Protein AF-A0A920VBF0-F1 (afdb_monomer_lite)

pLDDT: mean 88.06, std 12.37, range [52.44, 97.81]

Foldseek 3Di:
DDPVLVVQLVVQCVVLVHSLVSCCVSPLVPDDLVCQVVVQVVCCVVPVDGSPPSNDDDDRDD

Radius of gyration: 11.06 Å; chains: 1; bounding box: 22×28×25 Å

Sequence (62 aa):
MSPRTVLNWAENAEIFGDIGFGFRVTFLNKCDELERPII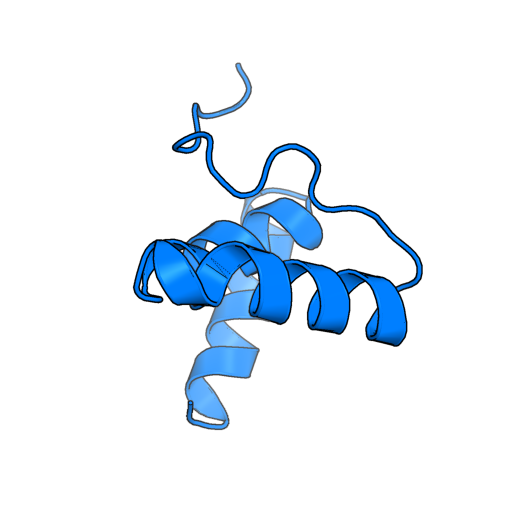AEYYQRCMGDDLGDASKGITLPK

Secondary structure (DSSP, 8-state):
--HHHHHHHHHHHHHHT-HHHHHHHHTGGGS-TTTHHHHHHHHHHHHS---S-TTSPPPPP-

Structure (mmCIF, N/CA/C/O backbone):
data_AF-A0A920VBF0-F1
#
_entry.id   AF-A0A920VBF0-F1
#
loop_
_atom_site.group_PDB
_atom_site.id
_atom_site.type_symbol
_atom_site.label_atom_id
_atom_site.label_alt_id
_atom_site.label_comp_id
_atom_site.label_asym_id
_atom_site.label_entity_id
_atom_site.label_seq_id
_atom_site.pdbx_PDB_ins_code
_atom_site.Cartn_x
_atom_site.Cartn_y
_atom_site.Cartn_z
_atom_site.occupancy
_atom_site.B_iso_or_equiv
_atom_site.auth_seq_id
_atom_site.auth_comp_id
_atom_site.auth_asym_id
_atom_site.auth_atom_id
_atom_site.pdbx_PDB_model_num
ATOM 1 N N . MET A 1 1 ? 10.219 -4.888 4.297 1.00 78.38 1 MET A N 1
ATOM 2 C CA . MET A 1 1 ? 9.141 -4.220 5.070 1.00 78.38 1 MET A CA 1
ATOM 3 C C . MET A 1 1 ? 9.167 -4.741 6.504 1.00 78.38 1 MET A C 1
ATOM 5 O O . MET A 1 1 ? 9.552 -5.887 6.686 1.00 78.38 1 MET A O 1
ATOM 9 N N . SER A 1 2 ? 8.809 -3.931 7.509 1.00 91.31 2 SER A N 1
ATOM 10 C CA . SER A 1 2 ? 8.806 -4.342 8.930 1.00 91.31 2 SER A CA 1
ATOM 11 C C . SER A 1 2 ? 7.376 -4.415 9.487 1.00 91.31 2 SER A C 1
ATOM 13 O O . SER A 1 2 ? 6.507 -3.748 8.925 1.00 91.31 2 SER A O 1
ATOM 15 N N . PRO A 1 3 ? 7.116 -5.114 10.611 1.00 92.75 3 PRO A N 1
ATOM 16 C CA . PRO A 1 3 ? 5.797 -5.108 11.258 1.00 92.75 3 PRO A CA 1
ATOM 17 C C . PRO A 1 3 ? 5.273 -3.697 11.567 1.00 92.75 3 PRO A C 1
ATOM 19 O O . PRO A 1 3 ? 4.088 -3.425 11.418 1.00 92.75 3 PRO A O 1
ATOM 22 N N . ARG A 1 4 ? 6.169 -2.753 11.893 1.00 94.38 4 ARG A N 1
ATOM 23 C CA . ARG A 1 4 ? 5.822 -1.335 12.087 1.00 94.38 4 ARG A CA 1
ATOM 24 C C . ARG A 1 4 ? 5.220 -0.703 10.831 1.00 94.38 4 ARG A C 1
ATOM 26 O O . ARG A 1 4 ? 4.335 0.130 10.918 1.00 94.38 4 ARG A O 1
ATOM 33 N N . THR A 1 5 ? 5.679 -1.109 9.652 1.00 94.62 5 THR A N 1
ATOM 34 C CA . THR A 1 5 ? 5.157 -0.597 8.381 1.00 94.62 5 THR A CA 1
ATOM 35 C C . THR A 1 5 ? 3.711 -1.043 8.143 1.00 94.62 5 THR A C 1
ATOM 37 O O . THR A 1 5 ? 2.958 -0.318 7.507 1.00 94.62 5 THR A O 1
ATOM 40 N N . VAL A 1 6 ? 3.308 -2.196 8.686 1.00 95.19 6 VAL A N 1
ATOM 41 C CA . VAL A 1 6 ? 1.917 -2.674 8.623 1.00 95.19 6 VAL A CA 1
ATOM 42 C C . VAL A 1 6 ? 1.008 -1.832 9.520 1.00 95.19 6 VAL A C 1
ATOM 44 O O . VAL A 1 6 ? -0.090 -1.487 9.100 1.00 95.19 6 VAL A O 1
ATOM 47 N N . LEU A 1 7 ? 1.479 -1.427 10.706 1.00 97.00 7 LEU A N 1
ATOM 48 C CA . LEU A 1 7 ? 0.734 -0.501 11.571 1.00 97.00 7 LEU A CA 1
ATOM 49 C C . LEU A 1 7 ? 0.494 0.842 10.873 1.00 97.00 7 LEU A C 1
ATOM 51 O O . LEU A 1 7 ? -0.639 1.303 10.815 1.00 97.00 7 LEU A O 1
ATOM 55 N N . ASN A 1 8 ? 1.525 1.404 10.237 1.00 96.50 8 ASN A N 1
ATOM 56 C CA . ASN A 1 8 ? 1.377 2.646 9.473 1.00 96.50 8 ASN A CA 1
ATOM 57 C C . ASN A 1 8 ? 0.364 2.514 8.321 1.00 96.50 8 ASN A C 1
ATOM 59 O O . ASN A 1 8 ? -0.281 3.492 7.957 1.00 96.50 8 ASN A O 1
ATOM 63 N N . TRP A 1 9 ? 0.232 1.328 7.715 1.00 96.31 9 TRP A N 1
ATOM 64 C CA . TRP A 1 9 ? -0.794 1.099 6.697 1.00 96.31 9 TRP A CA 1
ATOM 65 C C . TRP A 1 9 ? -2.194 1.152 7.301 1.00 96.31 9 TRP A C 1
ATOM 67 O O . TRP A 1 9 ? -3.048 1.833 6.740 1.00 96.31 9 TRP A O 1
ATOM 77 N N . ALA A 1 10 ? -2.412 0.496 8.442 1.00 97.06 10 ALA A N 1
ATOM 78 C CA . ALA A 1 10 ? -3.694 0.537 9.140 1.00 97.06 10 ALA A CA 1
ATOM 79 C C . ALA A 1 10 ? -4.084 1.975 9.524 1.00 97.06 10 ALA A C 1
ATOM 81 O O . ALA A 1 10 ? -5.195 2.400 9.225 1.00 97.06 10 ALA A O 1
ATOM 82 N N . GLU A 1 11 ? -3.147 2.748 10.082 1.00 97.81 11 GLU A N 1
ATOM 83 C CA . GLU A 1 11 ? -3.367 4.161 10.420 1.00 97.81 11 GLU A CA 1
ATOM 84 C C . GLU A 1 11 ? -3.712 5.001 9.181 1.00 97.81 11 GLU A C 1
ATOM 86 O O . GLU A 1 11 ? -4.673 5.764 9.195 1.00 97.81 11 GLU A O 1
ATOM 91 N N . ASN A 1 12 ? -2.979 4.837 8.074 1.00 96.25 12 ASN A N 1
ATOM 92 C CA . ASN A 1 12 ? -3.289 5.545 6.831 1.00 96.25 12 ASN A CA 1
ATOM 93 C C . ASN A 1 12 ? -4.662 5.141 6.271 1.00 96.25 12 ASN A C 1
ATOM 95 O O . ASN A 1 12 ? -5.411 6.000 5.815 1.00 96.25 12 ASN A O 1
ATOM 99 N N . ALA A 1 13 ? -5.006 3.854 6.305 1.00 95.88 13 ALA A N 1
ATOM 100 C CA . ALA A 1 13 ? -6.313 3.380 5.859 1.00 95.88 13 ALA A CA 1
ATOM 101 C C . ALA A 1 13 ? -7.454 3.996 6.686 1.00 95.88 13 ALA A C 1
ATOM 103 O O . ALA A 1 13 ? -8.481 4.356 6.118 1.00 95.88 13 ALA A O 1
ATOM 104 N N . GLU A 1 14 ? -7.261 4.169 7.996 1.00 97.12 14 GLU A N 1
ATOM 105 C CA . GLU A 1 14 ? -8.221 4.837 8.881 1.00 97.12 14 GLU A CA 1
ATOM 106 C C . GLU A 1 14 ? -8.320 6.344 8.595 1.00 97.12 14 GLU A C 1
ATOM 108 O O . GLU A 1 14 ? -9.422 6.864 8.444 1.00 97.12 14 GLU A O 1
ATOM 113 N N . ILE A 1 15 ? -7.184 7.036 8.442 1.00 95.94 15 ILE A N 1
ATOM 114 C CA . ILE A 1 15 ? -7.133 8.481 8.151 1.00 95.94 15 ILE A CA 1
ATOM 115 C C . ILE A 1 15 ? -7.838 8.818 6.833 1.00 95.94 15 ILE A C 1
ATOM 117 O O . ILE A 1 15 ? -8.563 9.809 6.755 1.00 95.94 15 ILE A O 1
ATOM 121 N N . PHE A 1 16 ? -7.609 8.017 5.792 1.00 93.38 16 PHE A N 1
ATOM 122 C CA . PHE A 1 16 ? -8.160 8.269 4.459 1.00 93.38 16 PHE A CA 1
ATOM 123 C C . PHE A 1 16 ? -9.501 7.571 4.210 1.00 93.38 16 PHE A C 1
ATOM 125 O O . PHE A 1 16 ? -10.148 7.855 3.205 1.00 93.38 16 PHE A O 1
ATOM 132 N N . GLY A 1 17 ? -9.924 6.664 5.095 1.00 93.75 17 GLY A N 1
ATOM 133 C CA . GLY A 1 17 ? -11.124 5.847 4.902 1.00 93.75 17 GLY A CA 1
ATOM 134 C C . GLY A 1 17 ? -11.036 4.883 3.713 1.00 93.75 17 GLY A C 1
ATOM 135 O O . GLY A 1 17 ? -12.066 4.433 3.218 1.00 93.75 17 GLY A O 1
ATOM 136 N N . ASP A 1 18 ? -9.824 4.580 3.238 1.00 93.19 18 ASP A N 1
ATOM 137 C CA . ASP A 1 18 ? -9.570 3.7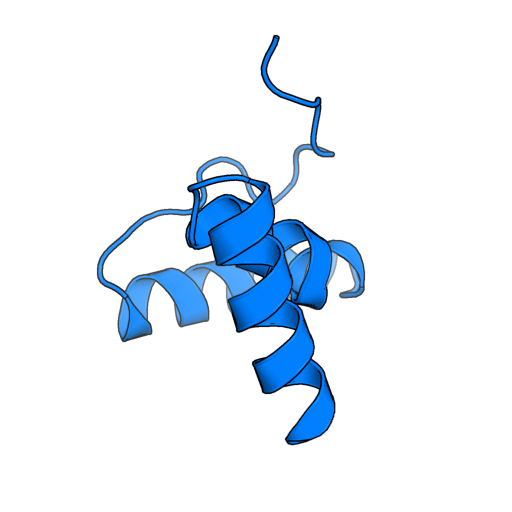57 2.054 1.00 93.19 18 ASP A CA 1
ATOM 138 C C . ASP A 1 18 ? -8.323 2.882 2.268 1.00 93.19 18 ASP A C 1
ATOM 140 O O . ASP A 1 18 ? -7.185 3.354 2.378 1.00 93.19 18 ASP A O 1
ATOM 144 N N . ILE A 1 19 ? -8.554 1.568 2.313 1.00 94.69 19 ILE A N 1
ATOM 145 C CA . ILE A 1 19 ? -7.526 0.549 2.549 1.00 94.69 19 ILE A CA 1
ATOM 146 C C . I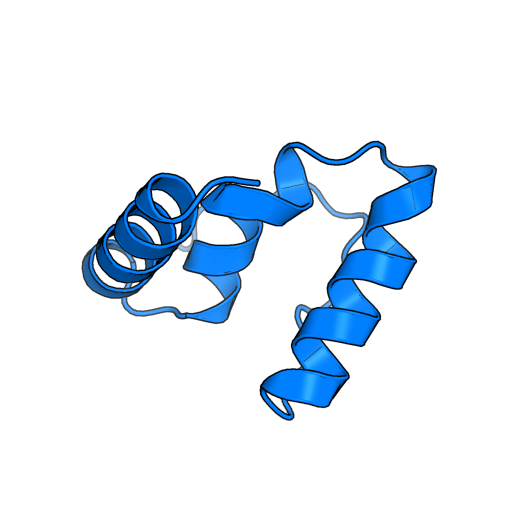LE A 1 19 ? -6.528 0.482 1.386 1.00 94.69 19 ILE A C 1
ATOM 148 O O . ILE A 1 19 ? -5.324 0.319 1.618 1.00 94.69 19 ILE A O 1
ATOM 152 N N . GLY A 1 20 ? -7.006 0.601 0.146 1.00 93.88 20 GLY A N 1
ATOM 153 C CA . GLY A 1 20 ? -6.183 0.566 -1.060 1.00 93.88 20 GLY A CA 1
ATOM 154 C C . GLY A 1 20 ? -5.322 1.816 -1.181 1.00 93.88 20 GLY A C 1
ATOM 155 O O . GLY A 1 20 ? -4.112 1.727 -1.410 1.00 93.88 20 GLY A O 1
ATOM 156 N N . PHE A 1 21 ? -5.898 2.987 -0.913 1.00 92.50 21 PHE A N 1
ATOM 157 C CA . PHE A 1 21 ? -5.144 4.235 -0.831 1.00 92.50 21 PHE A CA 1
ATOM 158 C C . PHE A 1 21 ? -4.071 4.175 0.261 1.00 92.50 21 PHE A C 1
ATOM 160 O O . PHE A 1 21 ? -2.900 4.472 -0.000 1.00 92.50 21 PHE A O 1
ATOM 167 N N . GLY A 1 22 ? -4.441 3.710 1.459 1.00 94.75 22 GLY A N 1
ATOM 168 C CA . GLY A 1 22 ? -3.511 3.493 2.564 1.00 94.75 22 GLY A CA 1
ATOM 169 C C . GLY A 1 22 ? -2.349 2.576 2.171 1.00 94.75 22 GLY A C 1
ATOM 170 O O . GLY A 1 22 ? -1.194 2.847 2.517 1.00 94.75 22 GLY A O 1
ATOM 171 N N . PHE A 1 23 ? -2.621 1.521 1.397 1.00 94.56 23 PHE A N 1
ATOM 172 C CA . PHE A 1 23 ? -1.592 0.606 0.904 1.00 94.56 23 PHE A CA 1
ATOM 173 C C . PHE A 1 23 ? -0.658 1.308 -0.085 1.00 94.56 23 PHE A C 1
ATOM 175 O O . PHE A 1 23 ? 0.567 1.182 0.018 1.00 94.56 23 PHE A O 1
ATOM 182 N N . ARG A 1 24 ? -1.218 2.098 -1.010 1.00 92.94 24 ARG A N 1
ATOM 183 C CA . ARG A 1 24 ? -0.449 2.818 -2.030 1.00 92.94 24 ARG A CA 1
ATOM 184 C C . ARG A 1 24 ? 0.559 3.790 -1.407 1.00 92.94 24 ARG A C 1
ATOM 186 O O . ARG A 1 24 ? 1.739 3.751 -1.756 1.00 92.94 24 ARG A O 1
ATOM 193 N N . VAL A 1 25 ? 0.133 4.611 -0.443 1.00 92.31 25 VAL A N 1
ATOM 194 C CA . VAL A 1 25 ? 1.023 5.580 0.229 1.00 92.31 25 VAL A CA 1
ATOM 195 C C . VAL A 1 25 ? 2.022 4.915 1.181 1.00 92.31 25 VAL A C 1
ATOM 197 O O . VAL A 1 25 ? 3.124 5.429 1.393 1.00 92.31 25 VAL A O 1
ATOM 200 N N . THR A 1 26 ? 1.677 3.751 1.739 1.00 94.06 26 THR A N 1
ATOM 201 C CA . THR A 1 26 ? 2.531 3.069 2.721 1.00 94.06 26 THR A CA 1
ATOM 202 C C . THR A 1 26 ? 3.594 2.189 2.072 1.00 94.06 26 THR A C 1
ATOM 204 O O . THR A 1 26 ? 4.744 2.197 2.534 1.00 94.06 26 THR A O 1
ATOM 207 N N . PHE A 1 27 ? 3.220 1.467 1.012 1.0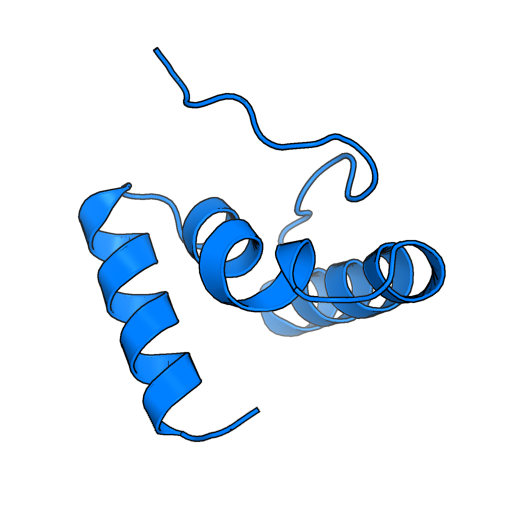0 93.06 27 PHE A N 1
ATOM 208 C CA . PHE A 1 27 ? 4.033 0.442 0.360 1.00 93.06 27 PHE A CA 1
ATOM 209 C C . PHE A 1 27 ? 4.303 0.761 -1.111 1.00 93.06 27 PHE A C 1
ATOM 211 O O . PHE A 1 27 ? 5.458 0.991 -1.462 1.00 93.06 27 PHE A O 1
ATOM 218 N N . LEU A 1 28 ? 3.261 0.808 -1.950 1.00 91.25 28 LEU A N 1
ATOM 219 C CA . LEU A 1 28 ? 3.398 0.808 -3.415 1.00 91.25 28 LEU A CA 1
ATOM 220 C C . LEU A 1 28 ? 4.267 1.965 -3.937 1.00 91.25 28 LEU A C 1
ATOM 222 O O . LEU A 1 28 ? 5.144 1.758 -4.770 1.00 91.25 28 LEU A O 1
ATOM 226 N N . ASN A 1 29 ? 4.081 3.175 -3.405 1.00 89.75 29 ASN A N 1
ATOM 227 C CA . ASN A 1 29 ? 4.824 4.364 -3.835 1.00 89.75 29 ASN A CA 1
ATOM 228 C C . ASN A 1 29 ? 6.321 4.314 -3.504 1.00 89.75 29 ASN A C 1
ATOM 230 O O . ASN A 1 29 ? 7.097 5.070 -4.085 1.00 89.75 29 ASN A O 1
ATOM 234 N N . LYS A 1 30 ? 6.726 3.464 -2.556 1.00 89.62 30 LYS A N 1
ATOM 235 C CA . LYS A 1 30 ? 8.126 3.312 -2.137 1.00 89.62 30 LYS A CA 1
ATOM 236 C C . LYS A 1 30 ? 8.863 2.239 -2.938 1.00 89.62 30 LYS A C 1
ATOM 238 O O . LYS A 1 30 ? 10.073 2.117 -2.780 1.00 89.62 30 LYS A O 1
ATOM 243 N N . CYS A 1 31 ? 8.143 1.458 -3.741 1.00 90.06 31 CYS A N 1
ATOM 244 C CA . CYS A 1 31 ? 8.714 0.474 -4.651 1.00 90.06 31 CYS A CA 1
ATOM 245 C C . CYS A 1 31 ? 9.222 1.144 -5.928 1.00 90.06 31 CYS A C 1
ATOM 247 O O . CYS A 1 31 ? 8.701 2.191 -6.341 1.00 90.06 31 CYS A O 1
ATOM 249 N N . ASP A 1 32 ? 10.200 0.495 -6.560 1.00 91.62 32 ASP A N 1
ATOM 250 C CA . ASP A 1 32 ? 10.626 0.852 -7.908 1.00 91.62 32 ASP A CA 1
ATOM 251 C C . ASP A 1 32 ? 9.448 0.715 -8.883 1.00 91.62 32 ASP A C 1
ATOM 253 O O . ASP A 1 32 ? 8.568 -0.133 -8.703 1.00 91.62 32 ASP A O 1
ATOM 257 N N . GLU A 1 33 ? 9.400 1.558 -9.912 1.00 89.50 33 GLU A N 1
ATOM 258 C CA . GLU A 1 33 ? 8.296 1.564 -10.875 1.00 89.50 33 GLU A CA 1
ATOM 259 C C . GLU A 1 33 ? 8.130 0.222 -11.590 1.00 89.50 33 GLU A C 1
ATOM 261 O O . GLU A 1 33 ? 6.997 -0.188 -11.846 1.00 89.50 33 GLU A O 1
ATOM 266 N N . LEU A 1 34 ? 9.231 -0.494 -11.837 1.00 91.62 34 LEU A N 1
ATOM 267 C CA . LEU A 1 34 ? 9.210 -1.820 -12.454 1.00 91.62 34 LEU A CA 1
ATOM 268 C C . LEU A 1 34 ? 8.589 -2.886 -11.538 1.00 91.62 34 LEU A C 1
ATOM 270 O O . LEU A 1 34 ? 8.068 -3.889 -12.024 1.00 91.62 34 LEU A O 1
ATOM 274 N N . GLU A 1 35 ? 8.614 -2.676 -10.221 1.00 91.94 35 GLU A N 1
ATOM 275 C CA . GLU A 1 35 ? 8.080 -3.614 -9.228 1.00 91.94 35 GLU A CA 1
ATOM 276 C C . GLU A 1 35 ? 6.605 -3.350 -8.898 1.00 91.94 35 GLU A C 1
ATOM 278 O O . GLU A 1 35 ? 5.889 -4.266 -8.486 1.00 91.94 35 GLU A O 1
ATOM 283 N N . ARG A 1 36 ? 6.119 -2.116 -9.088 1.00 92.12 36 ARG A N 1
ATOM 284 C CA . ARG A 1 36 ? 4.744 -1.716 -8.733 1.00 92.12 36 ARG A CA 1
ATOM 285 C C . ARG A 1 36 ? 3.652 -2.625 -9.310 1.00 92.12 36 ARG A C 1
ATOM 287 O O . ARG A 1 36 ? 2.742 -2.945 -8.545 1.00 92.12 36 ARG A O 1
ATOM 294 N N . PRO A 1 37 ? 3.707 -3.093 -10.575 1.00 92.44 37 PRO A N 1
ATOM 295 C CA . PRO A 1 37 ? 2.693 -4.009 -11.099 1.00 92.44 37 PRO A CA 1
ATOM 296 C C . PRO A 1 37 ? 2.611 -5.318 -10.305 1.00 92.44 37 PRO A C 1
ATOM 298 O O . PRO A 1 37 ? 1.522 -5.772 -9.968 1.00 92.44 37 PRO A O 1
ATOM 301 N N . ILE A 1 38 ? 3.764 -5.884 -9.934 1.00 93.94 38 ILE A N 1
ATOM 302 C CA . ILE A 1 38 ? 3.843 -7.137 -9.171 1.00 93.94 38 ILE A CA 1
ATOM 303 C C . ILE A 1 38 ? 3.310 -6.928 -7.748 1.00 93.94 38 ILE A C 1
ATOM 305 O O . ILE A 1 38 ? 2.559 -7.748 -7.225 1.00 93.94 38 ILE A O 1
ATOM 309 N N . ILE A 1 39 ? 3.658 -5.807 -7.113 1.00 93.69 39 ILE A N 1
ATOM 310 C CA . ILE A 1 39 ? 3.164 -5.483 -5.768 1.00 93.69 39 ILE A CA 1
ATOM 311 C C . ILE A 1 39 ? 1.648 -5.221 -5.769 1.00 93.69 39 ILE A C 1
ATOM 313 O O . ILE A 1 39 ? 0.964 -5.618 -4.824 1.00 93.69 39 ILE A O 1
ATOM 317 N N . ALA A 1 40 ? 1.109 -4.600 -6.821 1.00 93.75 40 ALA A N 1
ATOM 318 C CA . ALA A 1 40 ? -0.331 -4.418 -6.991 1.00 93.75 40 ALA A CA 1
ATOM 319 C C . ALA A 1 40 ? -1.061 -5.757 -7.190 1.00 93.75 40 ALA A C 1
ATOM 321 O O . ALA A 1 40 ? -2.100 -5.974 -6.570 1.00 93.75 40 ALA A O 1
ATOM 322 N N . GLU A 1 41 ? -0.486 -6.692 -7.955 1.00 94.31 41 GLU A N 1
ATOM 323 C CA . GLU A 1 41 ? -1.023 -8.053 -8.079 1.00 94.31 41 GLU A CA 1
ATOM 324 C C . GLU A 1 41 ? -1.065 -8.764 -6.715 1.00 94.31 41 GLU A C 1
ATOM 326 O O . GLU A 1 41 ? -2.058 -9.408 -6.375 1.00 94.31 41 GLU A O 1
ATOM 331 N N . TYR A 1 42 ? -0.024 -8.624 -5.885 1.00 95.12 42 TYR A N 1
ATOM 332 C CA . TYR A 1 42 ? -0.037 -9.196 -4.535 1.00 95.12 42 TYR A CA 1
ATOM 333 C C . TYR A 1 42 ? -1.128 -8.602 -3.651 1.00 95.12 42 TYR A C 1
ATOM 335 O O . TYR A 1 42 ? -1.776 -9.346 -2.914 1.00 95.12 42 TYR A O 1
ATOM 343 N N . TYR A 1 43 ? -1.363 -7.291 -3.734 1.00 95.00 43 TYR A N 1
ATOM 344 C CA . TYR A 1 43 ? -2.498 -6.675 -3.053 1.00 95.00 43 TYR A CA 1
ATOM 345 C C . TYR A 1 43 ? -3.817 -7.293 -3.530 1.00 95.00 43 TYR A C 1
ATOM 347 O O . TYR A 1 43 ? -4.594 -7.773 -2.705 1.00 95.00 43 TYR A O 1
ATOM 355 N N . GLN A 1 44 ? -4.024 -7.377 -4.847 1.00 95.56 44 GLN A N 1
ATOM 356 C CA . GLN A 1 44 ? -5.243 -7.925 -5.442 1.00 95.56 44 GLN A CA 1
ATOM 357 C C . GLN A 1 44 ? -5.488 -9.380 -5.032 1.00 95.56 44 GLN A C 1
ATOM 359 O O . GLN A 1 44 ? -6.608 -9.756 -4.696 1.00 95.56 44 GLN A O 1
ATOM 364 N N . ARG A 1 45 ? -4.445 -10.210 -4.988 1.00 96.50 45 ARG A N 1
ATOM 365 C CA . ARG A 1 45 ? -4.555 -11.620 -4.582 1.00 96.50 45 ARG A CA 1
ATOM 366 C C . ARG A 1 45 ? -4.873 -11.795 -3.100 1.00 96.50 45 ARG A C 1
ATOM 368 O O . ARG A 1 45 ? -5.554 -12.753 -2.747 1.00 96.50 45 ARG A O 1
ATOM 375 N N . CYS A 1 46 ? -4.376 -10.904 -2.244 1.00 95.44 46 CYS A N 1
ATOM 376 C CA . CYS A 1 46 ? -4.603 -10.962 -0.800 1.00 95.44 46 CYS A CA 1
ATOM 377 C C . CYS A 1 46 ? -5.939 -10.335 -0.380 1.00 95.44 46 CYS A C 1
ATOM 379 O O . CYS A 1 46 ? -6.575 -10.835 0.544 1.00 95.44 46 CYS A O 1
ATOM 381 N N . MET A 1 47 ? -6.348 -9.247 -1.037 1.00 93.56 47 MET A N 1
ATOM 382 C CA . MET A 1 47 ? -7.498 -8.425 -0.639 1.00 93.56 47 MET A CA 1
ATOM 383 C C . MET A 1 47 ? -8.721 -8.620 -1.542 1.00 93.56 47 MET A C 1
ATOM 385 O O . MET A 1 47 ? -9.822 -8.241 -1.159 1.00 93.56 47 MET A O 1
ATOM 389 N N . GLY A 1 48 ? -8.546 -9.218 -2.723 1.00 94.19 48 GLY A N 1
ATOM 390 C CA . GLY A 1 48 ? -9.613 -9.398 -3.708 1.00 94.19 48 GLY A CA 1
ATOM 391 C C . GLY A 1 48 ? -10.029 -8.113 -4.429 1.00 94.19 48 GLY A C 1
ATOM 392 O O . GLY A 1 48 ? -11.062 -8.124 -5.092 1.00 94.19 48 GLY A O 1
ATOM 393 N N . ASP A 1 49 ? -9.249 -7.034 -4.305 1.00 92.25 49 ASP A N 1
ATOM 394 C CA . ASP A 1 49 ? -9.562 -5.707 -4.844 1.00 92.25 49 ASP A 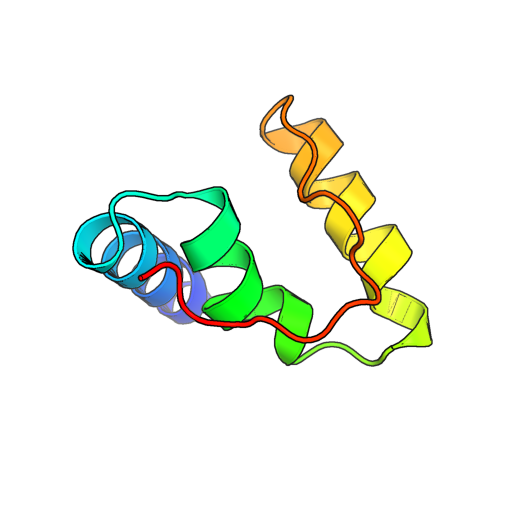CA 1
ATOM 395 C C . ASP A 1 49 ? -8.410 -5.148 -5.692 1.00 92.25 49 ASP A C 1
ATOM 397 O O . ASP A 1 49 ? -7.236 -5.377 -5.394 1.00 92.25 49 ASP A O 1
ATOM 401 N N . ASP A 1 50 ? -8.741 -4.430 -6.763 1.00 90.25 50 ASP A N 1
ATOM 402 C CA . ASP A 1 50 ? -7.765 -3.878 -7.702 1.00 90.25 50 ASP A CA 1
ATOM 403 C C . ASP A 1 50 ? -7.395 -2.446 -7.310 1.00 90.25 50 ASP A C 1
ATOM 405 O O . ASP A 1 50 ? -8.252 -1.584 -7.126 1.00 90.25 50 ASP A O 1
ATOM 409 N N . LEU A 1 51 ? -6.093 -2.156 -7.223 1.00 89.44 51 LEU A N 1
ATOM 410 C CA . LEU A 1 51 ? -5.638 -0.808 -6.882 1.00 89.44 51 LEU A CA 1
ATOM 411 C C . LEU A 1 51 ? -5.856 0.198 -8.019 1.00 89.44 51 LEU A C 1
ATOM 413 O O . LEU A 1 51 ? -5.553 1.373 -7.822 1.00 89.44 51 LEU A O 1
ATOM 417 N N . GLY A 1 52 ? -6.333 -0.209 -9.193 1.00 83.44 52 GLY A N 1
ATOM 418 C CA . GLY A 1 52 ? -6.388 0.589 -10.407 1.00 83.44 52 GLY A CA 1
ATOM 419 C C . GLY A 1 52 ? -5.021 0.682 -11.079 1.00 83.44 52 GLY A C 1
ATOM 420 O O . GLY A 1 52 ? -4.148 -0.170 -10.926 1.00 83.44 52 GLY A O 1
ATOM 421 N N . ASP A 1 53 ? -4.790 1.776 -11.803 1.00 77.00 53 ASP A N 1
ATOM 422 C CA . ASP A 1 53 ? -3.517 2.003 -12.483 1.00 77.00 53 ASP A CA 1
ATOM 423 C C . ASP A 1 53 ? -2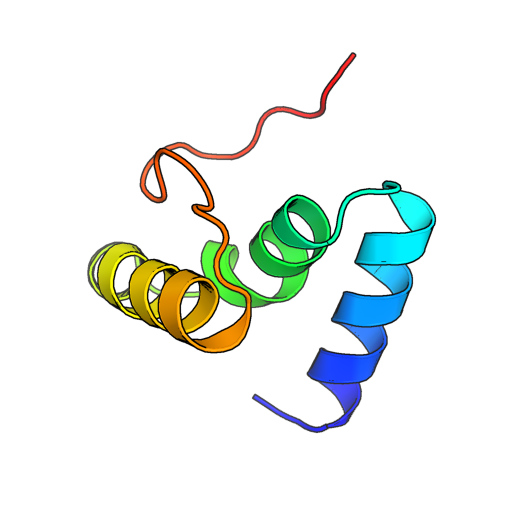.376 2.199 -11.464 1.00 77.00 53 ASP A C 1
ATOM 425 O O . ASP A 1 53 ? -2.206 3.276 -10.880 1.00 77.00 53 ASP A O 1
ATOM 429 N N . ALA A 1 54 ? -1.607 1.137 -11.221 1.00 69.31 54 ALA A N 1
ATOM 430 C CA . ALA A 1 54 ? -0.465 1.122 -10.310 1.00 69.31 54 ALA A CA 1
ATOM 431 C C . ALA A 1 54 ? 0.711 1.995 -10.798 1.00 69.31 54 ALA A C 1
ATOM 433 O O . ALA A 1 54 ? 1.626 2.273 -10.020 1.00 69.31 54 ALA A O 1
ATOM 434 N N . SER A 1 55 ? 0.684 2.444 -12.062 1.00 59.59 55 SER A N 1
ATOM 435 C CA . SER A 1 55 ? 1.691 3.335 -12.649 1.00 59.59 55 SER A CA 1
ATOM 436 C C . SER A 1 55 ? 1.365 4.821 -12.461 1.00 59.59 55 SER A C 1
ATOM 438 O O . SER A 1 55 ? 2.267 5.659 -12.469 1.00 59.59 55 SER A O 1
ATOM 440 N N . LYS A 1 56 ? 0.094 5.174 -12.220 1.00 61.78 56 LYS A N 1
ATOM 441 C CA . LYS A 1 56 ? -0.297 6.567 -11.973 1.00 61.78 56 LYS A CA 1
ATOM 442 C C . LYS A 1 56 ? 0.046 6.995 -10.549 1.00 61.78 56 LYS A C 1
ATOM 444 O O . LYS A 1 56 ? -0.451 6.431 -9.570 1.00 61.78 56 LYS A O 1
ATOM 449 N N . GLY A 1 57 ? 0.864 8.046 -10.452 1.00 58.25 57 GLY A N 1
ATOM 450 C CA . GLY A 1 57 ? 1.069 8.802 -9.219 1.00 58.25 57 GLY A CA 1
ATOM 451 C C . GLY A 1 57 ? -0.266 9.276 -8.636 1.00 58.25 57 GLY A C 1
ATOM 452 O O . GLY A 1 57 ? -1.204 9.597 -9.364 1.00 58.25 57 GLY A O 1
ATOM 453 N N . ILE A 1 58 ? -0.365 9.266 -7.311 1.00 63.38 58 ILE A N 1
ATOM 454 C CA . ILE A 1 58 ? -1.626 9.470 -6.597 1.00 63.38 58 ILE A CA 1
ATOM 455 C C . ILE A 1 58 ? -1.979 10.964 -6.549 1.00 63.38 58 ILE A C 1
ATOM 457 O O . ILE A 1 58 ? -1.196 11.767 -6.044 1.00 63.38 58 ILE A O 1
ATOM 461 N N . THR A 1 59 ? -3.179 11.333 -6.999 1.00 58.47 59 THR A N 1
ATOM 462 C CA . THR A 1 59 ? -3.831 12.607 -6.647 1.00 58.47 59 THR A CA 1
ATOM 463 C C . THR A 1 59 ? -4.775 12.392 -5.473 1.00 58.47 59 THR A C 1
ATOM 465 O O . THR A 1 59 ? -5.545 11.433 -5.481 1.00 58.47 59 THR A O 1
ATOM 468 N N . LEU A 1 60 ? -4.725 13.281 -4.476 1.00 56.75 60 LEU A N 1
ATOM 469 C CA . LEU A 1 60 ? -5.667 13.258 -3.357 1.00 56.75 60 LEU A CA 1
ATOM 470 C C . LEU A 1 60 ? -7.106 13.362 -3.896 1.00 56.75 60 LEU A C 1
ATOM 472 O O . LEU A 1 60 ? -7.356 14.233 -4.741 1.00 56.75 60 LEU A O 1
ATOM 476 N N . PRO A 1 61 ? -8.038 12.501 -3.447 1.00 57.06 61 PRO A N 1
ATOM 477 C CA . PRO A 1 61 ? -9.452 12.725 -3.712 1.00 57.06 61 PRO A CA 1
ATOM 478 C C . PRO A 1 61 ? -9.851 14.089 -3.122 1.00 57.06 61 PRO A C 1
ATOM 480 O O . PRO A 1 61 ? -9.352 14.479 -2.066 1.00 57.06 61 PRO A O 1
ATOM 483 N N . LYS A 1 62 ? -10.670 14.844 -3.863 1.00 52.44 62 LYS A N 1
ATOM 484 C CA . LYS A 1 62 ? -11.226 16.123 -3.396 1.00 52.44 62 LYS A CA 1
ATOM 485 C C . LYS A 1 62 ? -12.234 15.913 -2.279 1.00 52.44 62 LYS A C 1
ATOM 487 O O . LYS A 1 62 ? -12.995 14.928 -2.386 1.00 52.44 62 LYS A O 1
#